Protein AF-A0A523G2G5-F1 (afdb_monomer_lite)

pLDDT: mean 96.26, std 3.82, range [73.06, 98.56]

Secondary structure (DSSP, 8-state):
-PPPSHHHHHHHHHHHHHHHHHHHHHHIIIIIIITTTTSSPPPPHHHHHHHHHSHHHHHHHHHHHHHHHHHHHHHHHH-

Radius of gyration: 16.55 Å; chains: 1; bounding box: 36×21×50 Å

Structure (mmCIF, N/CA/C/O backbone):
data_AF-A0A523G2G5-F1
#
_entry.id   AF-A0A523G2G5-F1
#
loop_
_atom_site.group_PDB
_atom_site.id
_atom_site.type_symbol
_atom_site.label_atom_id
_atom_site.label_alt_id
_atom_site.label_comp_id
_atom_site.label_asym_id
_atom_site.label_entity_id
_atom_site.label_seq_id
_atom_site.pdbx_PDB_ins_code
_atom_site.Cartn_x
_atom_site.Cartn_y
_atom_site.Cartn_z
_atom_site.occupancy
_atom_site.B_iso_or_equiv
_atom_site.auth_seq_id
_atom_site.auth_comp_id
_atom_site.auth_asym_id
_atom_site.auth_atom_id
_atom_site.pdbx_PDB_model_num
ATOM 1 N N . MET A 1 1 ? 19.925 -8.190 -32.859 1.00 73.06 1 MET A N 1
ATOM 2 C CA . MET A 1 1 ? 19.738 -7.636 -31.495 1.00 73.06 1 MET A CA 1
ATOM 3 C C . MET A 1 1 ? 18.464 -8.216 -30.892 1.00 73.06 1 MET A C 1
ATOM 5 O O . MET A 1 1 ? 17.468 -8.282 -31.602 1.00 73.06 1 MET A O 1
ATOM 9 N N . LYS A 1 2 ? 18.476 -8.663 -29.628 1.00 83.62 2 LYS A N 1
ATOM 10 C CA . LYS A 1 2 ? 17.266 -9.152 -28.940 1.00 83.62 2 LYS A CA 1
ATOM 11 C C . LYS A 1 2 ? 16.448 -7.952 -28.451 1.00 83.62 2 LYS A C 1
ATOM 13 O O . LYS A 1 2 ? 17.019 -7.030 -27.876 1.00 83.62 2 LYS A O 1
ATOM 18 N N . LYS A 1 3 ? 15.134 -7.943 -28.697 1.00 85.31 3 LYS A N 1
ATOM 19 C CA . LYS A 1 3 ? 14.245 -6.867 -28.228 1.00 85.31 3 LYS A CA 1
ATOM 20 C C . LYS A 1 3 ? 14.243 -6.840 -26.697 1.00 85.31 3 LYS A C 1
ATOM 22 O O . LYS A 1 3 ? 14.091 -7.888 -26.069 1.00 85.31 3 LYS A O 1
ATOM 27 N N . SER A 1 4 ? 14.424 -5.656 -26.117 1.00 92.19 4 SER A N 1
ATOM 28 C CA . SER A 1 4 ? 14.356 -5.480 -24.667 1.00 92.19 4 SER A CA 1
ATOM 29 C C . SER A 1 4 ? 12.919 -5.654 -24.168 1.00 92.19 4 SER A C 1
ATOM 31 O 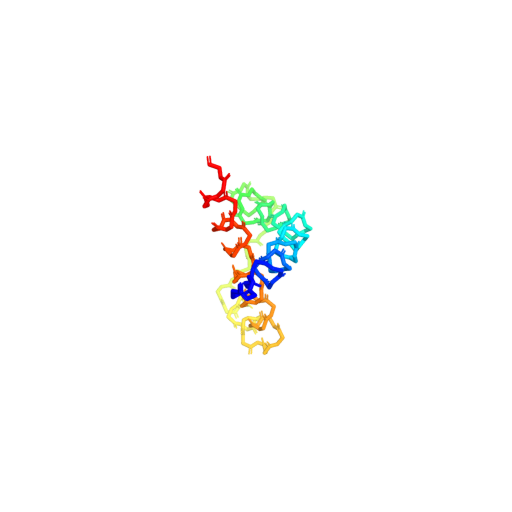O . SER A 1 4 ? 11.973 -5.214 -24.823 1.00 92.19 4 SER A O 1
ATOM 33 N N . ASN A 1 5 ? 12.763 -6.279 -23.001 1.00 95.25 5 ASN A N 1
ATOM 34 C CA . ASN A 1 5 ? 11.498 -6.340 -22.267 1.00 95.25 5 ASN A CA 1
ATOM 35 C C . ASN A 1 5 ? 11.293 -5.125 -21.341 1.00 95.25 5 ASN A C 1
ATOM 37 O O . ASN A 1 5 ? 10.295 -5.074 -20.629 1.00 95.25 5 ASN A O 1
ATOM 41 N N . GLU A 1 6 ? 12.192 -4.140 -21.372 1.00 94.44 6 GLU A N 1
ATOM 42 C CA . GLU A 1 6 ? 12.118 -2.928 -20.549 1.00 94.44 6 GLU A CA 1
ATOM 43 C C . GLU A 1 6 ? 10.776 -2.179 -20.642 1.00 94.44 6 GLU A C 1
ATOM 45 O O . GLU A 1 6 ? 10.247 -1.817 -19.593 1.00 94.44 6 GLU A O 1
ATOM 50 N N . PRO A 1 7 ? 10.137 -2.016 -21.824 1.00 96.56 7 PRO A N 1
ATOM 51 C CA . PRO A 1 7 ? 8.847 -1.325 -21.897 1.00 96.56 7 PRO A CA 1
ATOM 52 C C . PRO A 1 7 ? 7.747 -1.964 -21.035 1.00 96.56 7 PRO A C 1
ATOM 54 O O . PRO A 1 7 ? 6.888 -1.258 -20.514 1.00 96.56 7 PRO A O 1
ATOM 57 N N . PHE A 1 8 ? 7.780 -3.290 -20.852 1.00 96.94 8 PHE A N 1
ATOM 58 C CA . PHE A 1 8 ? 6.829 -3.998 -19.992 1.00 96.94 8 PHE A CA 1
ATOM 59 C C . PHE A 1 8 ? 7.050 -3.656 -18.513 1.00 96.94 8 PHE A C 1
ATOM 61 O O . PHE A 1 8 ? 6.109 -3.295 -17.807 1.00 96.94 8 PHE A O 1
ATOM 68 N N . TRP A 1 9 ? 8.300 -3.715 -18.048 1.00 97.00 9 TRP A N 1
ATOM 69 C CA . TRP A 1 9 ? 8.640 -3.395 -16.659 1.00 97.00 9 TRP A CA 1
ATOM 70 C C . TRP A 1 9 ? 8.441 -1.919 -16.337 1.00 97.00 9 TRP A C 1
ATOM 72 O O . TRP A 1 9 ? 7.995 -1.590 -15.239 1.00 97.00 9 TRP A O 1
ATOM 82 N N . TRP A 1 10 ? 8.718 -1.040 -17.297 1.00 97.56 10 TRP A N 1
ATOM 83 C CA . TRP A 1 10 ? 8.485 0.390 -17.161 1.00 97.56 10 TRP A CA 1
ATOM 84 C C . TRP A 1 10 ? 6.990 0.721 -17.052 1.00 97.56 10 TRP A C 1
ATOM 86 O O . TRP A 1 10 ? 6.604 1.545 -16.226 1.00 97.56 10 TRP A O 1
ATOM 96 N N . ALA A 1 11 ? 6.126 0.032 -17.808 1.00 98.06 11 ALA A N 1
ATOM 97 C CA . ALA A 1 11 ? 4.676 0.198 -17.692 1.00 98.06 11 ALA A CA 1
ATOM 98 C C . ALA A 1 11 ? 4.155 -0.201 -16.298 1.00 98.06 11 ALA A C 1
ATOM 100 O O . ALA A 1 11 ? 3.368 0.536 -15.701 1.00 98.06 11 ALA A O 1
ATOM 101 N N . LEU A 1 12 ? 4.631 -1.326 -15.746 1.00 98.12 12 LEU A N 1
ATOM 102 C CA . LEU A 1 12 ? 4.289 -1.756 -14.383 1.00 98.12 12 LEU A CA 1
ATOM 103 C C . LEU A 1 12 ? 4.805 -0.773 -13.325 1.00 98.12 12 LEU A C 1
ATOM 105 O O . LEU A 1 12 ? 4.086 -0.458 -12.377 1.00 98.12 12 LEU A O 1
ATOM 109 N N . PHE A 1 13 ? 6.018 -0.248 -13.512 1.00 98.31 13 PHE A N 1
ATOM 110 C CA . PHE A 1 13 ? 6.587 0.799 -12.669 1.00 98.31 13 PHE A CA 1
ATOM 111 C C . PHE A 1 13 ? 5.733 2.073 -12.677 1.00 98.31 13 PHE A C 1
ATOM 113 O O . PHE A 1 13 ? 5.414 2.600 -11.608 1.00 98.31 13 PHE A O 1
ATOM 120 N N . GLY A 1 14 ? 5.327 2.546 -13.857 1.00 98.19 14 GLY A N 1
ATOM 121 C CA . GLY A 1 14 ? 4.479 3.728 -14.006 1.00 98.19 14 GLY A CA 1
ATOM 122 C C . GLY A 1 14 ? 3.109 3.542 -13.353 1.00 98.19 14 GLY A C 1
ATOM 123 O O . GLY A 1 14 ? 2.703 4.363 -12.531 1.00 98.19 14 GLY A O 1
ATOM 124 N N . ALA A 1 15 ? 2.428 2.430 -13.650 1.00 98.44 15 ALA A N 1
ATOM 125 C CA . ALA A 1 15 ? 1.122 2.116 -13.070 1.00 98.44 15 ALA A CA 1
ATOM 126 C C . ALA A 1 15 ? 1.184 1.997 -11.539 1.00 98.44 15 ALA A C 1
ATOM 128 O O . ALA A 1 15 ? 0.363 2.587 -10.834 1.00 98.44 15 ALA A O 1
ATOM 129 N N . GLY A 1 16 ? 2.188 1.287 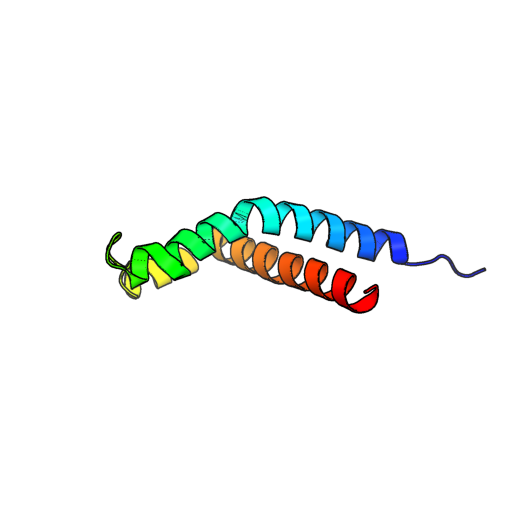-11.017 1.00 98.50 16 GLY A N 1
ATOM 130 C CA . GLY A 1 16 ? 2.398 1.165 -9.579 1.00 98.50 16 GLY A C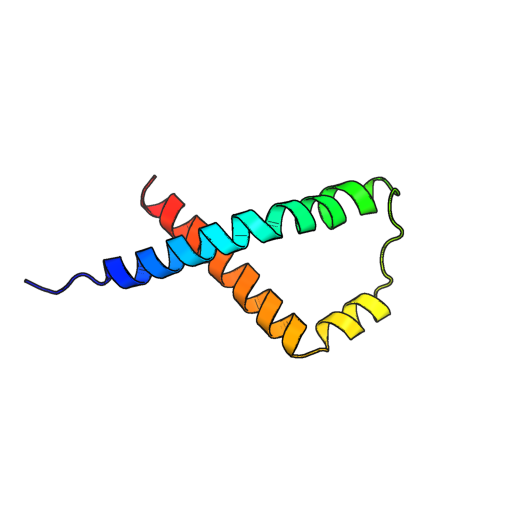A 1
ATOM 131 C C . GLY A 1 16 ? 2.731 2.488 -8.903 1.00 98.50 16 GLY A C 1
ATOM 132 O O . GLY A 1 16 ? 2.255 2.725 -7.796 1.00 98.50 16 GLY A O 1
ATOM 133 N N . GLY A 1 17 ? 3.448 3.383 -9.584 1.00 98.44 17 GLY A N 1
ATOM 134 C CA . GLY A 1 17 ? 3.731 4.726 -9.081 1.00 98.44 17 GLY A CA 1
ATOM 135 C C . GLY A 1 17 ? 2.467 5.560 -8.916 1.00 98.44 17 GLY A C 1
ATOM 136 O O . GLY A 1 17 ? 2.242 6.124 -7.848 1.00 98.44 17 GLY A O 1
ATOM 137 N N . VAL A 1 18 ? 1.606 5.582 -9.937 1.00 98.56 18 VAL A N 1
ATOM 138 C CA . VAL A 1 18 ? 0.334 6.321 -9.898 1.00 98.56 18 VAL A CA 1
ATOM 139 C C . VAL A 1 18 ? -0.588 5.777 -8.809 1.00 98.56 18 VAL A C 1
ATOM 141 O O . VAL A 1 18 ? -1.088 6.544 -7.989 1.00 98.56 18 VAL A O 1
ATOM 144 N N . ILE A 1 19 ? -0.790 4.457 -8.760 1.00 98.12 19 ILE A N 1
ATOM 145 C CA . ILE A 1 19 ? -1.669 3.842 -7.757 1.00 98.12 19 ILE A CA 1
ATOM 146 C C . ILE A 1 19 ? -1.134 4.090 -6.344 1.00 98.12 19 ILE A C 1
ATOM 148 O O . ILE A 1 19 ? -1.900 4.490 -5.467 1.00 98.12 19 ILE A O 1
ATOM 152 N N . SER A 1 20 ? 0.171 3.912 -6.125 1.00 98.12 20 SER A N 1
ATOM 153 C CA . SER A 1 20 ? 0.782 4.163 -4.817 1.00 98.12 20 SER A CA 1
ATOM 154 C C . SER A 1 20 ? 0.609 5.618 -4.395 1.00 98.12 20 SER A C 1
ATOM 156 O O . SER A 1 20 ? 0.196 5.877 -3.268 1.00 98.12 20 SER A O 1
ATOM 158 N N . ALA A 1 21 ? 0.870 6.566 -5.301 1.00 98.31 21 ALA A N 1
ATOM 159 C CA . ALA A 1 21 ? 0.780 7.996 -5.017 1.00 98.31 21 ALA A CA 1
ATOM 160 C C . ALA A 1 21 ? -0.635 8.436 -4.612 1.00 98.31 21 ALA A C 1
ATOM 162 O O . ALA A 1 21 ? -0.779 9.310 -3.761 1.00 98.31 21 ALA A O 1
ATOM 163 N N . LEU A 1 22 ? -1.672 7.825 -5.191 1.00 97.94 22 LEU A N 1
ATOM 164 C CA . LEU A 1 22 ? -3.064 8.166 -4.890 1.00 97.94 22 LEU A CA 1
ATOM 165 C C . LEU A 1 22 ? -3.593 7.462 -3.633 1.00 97.94 22 LEU A C 1
ATOM 167 O O . LEU A 1 22 ? -4.349 8.060 -2.871 1.00 97.94 22 LEU A O 1
ATOM 171 N N . ILE A 1 23 ? -3.221 6.197 -3.412 1.00 98.19 23 ILE A N 1
ATOM 172 C CA . ILE A 1 23 ? -3.866 5.343 -2.402 1.00 98.19 23 ILE A CA 1
ATOM 173 C C . ILE A 1 23 ? -3.064 5.246 -1.101 1.00 98.19 23 ILE A C 1
ATOM 175 O O . ILE A 1 23 ? -3.652 5.280 -0.016 1.00 98.19 23 ILE A O 1
ATOM 179 N N . MET A 1 24 ? -1.732 5.149 -1.172 1.00 97.44 24 MET A N 1
ATOM 180 C CA . MET A 1 24 ? -0.902 4.953 0.023 1.00 97.44 24 MET A CA 1
ATOM 181 C C . MET A 1 24 ? -1.052 6.072 1.061 1.00 97.44 24 MET A C 1
ATOM 183 O O . MET A 1 24 ? -1.144 5.726 2.237 1.00 97.44 24 MET A O 1
ATOM 187 N N . PRO A 1 25 ? -1.150 7.372 0.704 1.00 98.25 25 PRO A N 1
ATOM 188 C CA . PRO A 1 25 ? -1.343 8.423 1.704 1.00 98.25 25 PRO A CA 1
ATOM 189 C C . PRO A 1 25 ? -2.605 8.218 2.545 1.00 98.25 25 PRO A C 1
ATOM 191 O O . PRO A 1 25 ? -2.576 8.396 3.760 1.00 98.25 25 PRO A O 1
ATOM 194 N N . VAL A 1 26 ? -3.698 7.781 1.914 1.00 97.88 26 VAL A N 1
ATOM 195 C CA . VAL A 1 26 ? -4.977 7.535 2.588 1.00 97.88 26 VAL A CA 1
ATOM 196 C C . VAL A 1 26 ? -4.870 6.334 3.527 1.00 97.88 26 VAL A C 1
ATOM 198 O O . VAL A 1 26 ? -5.295 6.411 4.678 1.00 97.88 26 VAL A O 1
ATOM 201 N N . LEU A 1 27 ? -4.255 5.236 3.078 1.00 96.50 27 LEU A N 1
ATOM 202 C CA . LEU A 1 27 ? -4.066 4.048 3.917 1.00 96.50 27 LEU A CA 1
ATOM 203 C C . LEU A 1 27 ? -3.128 4.313 5.098 1.00 96.50 27 LEU A C 1
ATOM 205 O O . LEU A 1 27 ? -3.431 3.903 6.217 1.00 96.50 27 LEU A O 1
ATOM 209 N N . LEU A 1 28 ? -2.026 5.030 4.869 1.00 97.69 28 LEU A N 1
ATOM 210 C CA . LEU A 1 28 ? -1.099 5.436 5.925 1.00 97.69 28 LEU A CA 1
ATOM 211 C C . LEU A 1 28 ? -1.770 6.379 6.922 1.00 97.69 28 LEU A C 1
ATOM 213 O O . LEU A 1 28 ? -1.558 6.237 8.123 1.00 97.69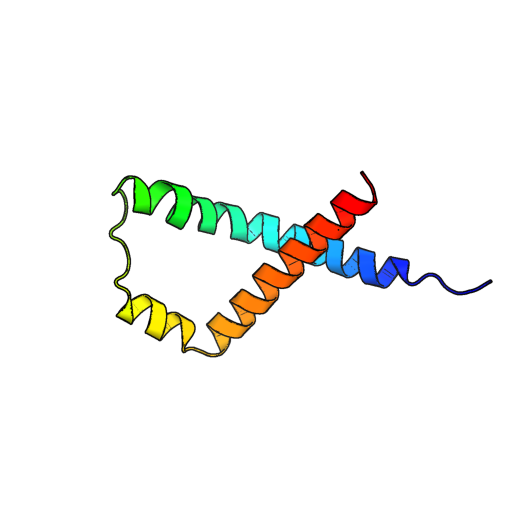 28 LEU A O 1
ATOM 217 N N . PHE A 1 29 ? -2.616 7.296 6.452 1.00 98.06 29 PHE A N 1
ATOM 218 C CA . PHE A 1 29 ? -3.393 8.150 7.338 1.00 98.06 29 PHE A CA 1
ATOM 219 C C . PHE A 1 29 ? -4.326 7.328 8.232 1.00 98.06 29 PHE A C 1
ATOM 221 O O . PHE A 1 29 ? -4.266 7.475 9.448 1.00 98.06 29 PHE A O 1
ATOM 228 N N . PHE A 1 30 ? -5.149 6.434 7.675 1.00 96.31 30 PHE A N 1
ATOM 229 C CA . PHE A 1 30 ? -6.098 5.659 8.482 1.00 96.31 30 PHE A CA 1
ATOM 230 C C . PHE A 1 30 ? -5.405 4.670 9.425 1.00 96.31 30 PHE A C 1
ATOM 232 O O . PHE A 1 30 ? -5.629 4.721 10.633 1.00 96.31 30 PHE A O 1
ATOM 239 N N . PHE A 1 31 ? -4.564 3.785 8.888 1.00 94.69 31 PHE A N 1
ATOM 240 C CA . PHE A 1 31 ? -3.981 2.677 9.651 1.00 94.69 31 PHE A CA 1
ATOM 241 C C . PHE A 1 31 ? -2.713 3.065 10.416 1.00 94.69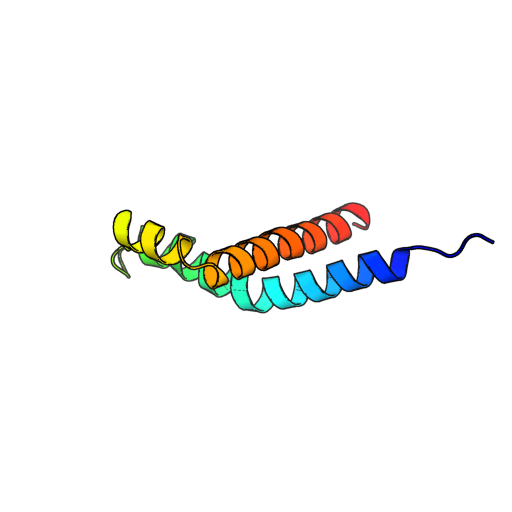 31 PHE A C 1
ATOM 243 O O . PHE A 1 31 ? -2.410 2.448 11.431 1.00 94.69 31 PHE A O 1
ATOM 250 N N . GLY A 1 32 ? -1.971 4.070 9.946 1.00 96.00 32 GLY A N 1
ATOM 251 C CA . GLY A 1 32 ? -0.734 4.525 10.582 1.00 96.00 32 GLY A CA 1
ATOM 252 C C . GLY A 1 32 ? -0.922 5.665 11.582 1.00 96.00 32 GLY A C 1
ATOM 253 O O . GLY A 1 32 ? -0.090 5.805 12.473 1.00 96.00 32 GLY A O 1
ATOM 254 N N . LEU A 1 33 ? -1.990 6.468 11.460 1.00 97.88 33 LEU A N 1
ATOM 255 C CA . LEU A 1 33 ? -2.211 7.646 12.311 1.00 97.88 33 LEU A CA 1
ATOM 256 C C . LEU A 1 33 ? -3.596 7.665 12.965 1.00 97.88 33 LEU A C 1
ATOM 258 O O . LEU A 1 33 ? -3.694 7.574 14.183 1.00 97.88 33 LEU A O 1
ATOM 262 N N . ALA A 1 34 ? -4.670 7.778 12.185 1.00 98.06 34 ALA A N 1
ATOM 263 C CA . ALA A 1 34 ? -5.997 8.098 12.702 1.00 98.06 34 ALA A CA 1
ATOM 264 C C . ALA A 1 34 ? -6.562 7.021 13.642 1.00 98.06 34 ALA A C 1
ATOM 266 O O . ALA A 1 34 ? -7.128 7.365 14.679 1.00 98.06 34 ALA A O 1
ATOM 267 N N . ILE A 1 35 ? -6.395 5.736 13.309 1.00 96.25 35 ILE A N 1
ATOM 268 C CA . ILE A 1 35 ? -6.810 4.628 14.181 1.00 96.25 35 ILE A CA 1
ATOM 269 C C . ILE A 1 35 ? -5.875 4.514 15.404 1.00 96.25 35 ILE A C 1
ATOM 271 O O . ILE A 1 35 ? -6.387 4.576 16.522 1.00 96.25 35 ILE A O 1
ATOM 275 N N . PRO A 1 36 ? -4.532 4.439 15.258 1.00 95.75 36 PRO A N 1
ATOM 276 C CA . PRO A 1 36 ? -3.627 4.359 16.412 1.00 95.75 36 PRO A CA 1
ATOM 277 C C . PRO A 1 36 ? -3.727 5.526 17.403 1.00 95.75 36 PRO A C 1
ATOM 279 O O . PRO A 1 36 ? -3.529 5.333 18.600 1.00 95.75 36 PRO A O 1
ATOM 282 N N . LEU A 1 37 ? -4.035 6.735 16.925 1.00 97.81 37 LEU A N 1
ATOM 283 C CA . LEU A 1 37 ? -4.192 7.931 17.761 1.00 97.81 37 LEU A CA 1
ATOM 284 C C . LEU A 1 37 ? -5.611 8.090 18.334 1.00 97.81 37 LEU A C 1
ATOM 286 O O . LEU A 1 37 ? -5.875 9.062 19.041 1.00 97.81 37 LEU A O 1
ATOM 290 N N . GLY A 1 38 ? -6.531 7.171 18.026 1.00 96.56 38 GLY A N 1
ATOM 291 C CA . GLY A 1 38 ? -7.906 7.196 18.528 1.00 96.56 38 GLY A CA 1
ATOM 292 C C . GLY A 1 38 ? -8.795 8.282 17.912 1.00 96.56 38 GLY A C 1
ATOM 293 O O . GLY A 1 38 ? -9.848 8.589 18.465 1.00 96.56 38 GLY A O 1
ATOM 294 N N . TRP A 1 39 ? -8.406 8.873 16.777 1.00 97.69 39 TRP A N 1
ATOM 295 C CA . TRP A 1 39 ? -9.236 9.846 16.049 1.00 97.69 39 TRP A CA 1
ATOM 296 C C . TRP A 1 39 ? -10.422 9.179 15.353 1.00 97.69 39 TRP A C 1
ATOM 298 O O . TRP A 1 39 ? -11.451 9.812 15.119 1.00 97.69 39 TRP A O 1
ATOM 308 N N . ILE A 1 40 ? -10.264 7.904 14.997 1.00 95.50 40 ILE A N 1
ATOM 309 C CA . ILE A 1 40 ? -11.281 7.077 14.353 1.00 95.50 40 ILE A CA 1
ATOM 310 C C . ILE A 1 40 ? -11.336 5.742 15.084 1.00 95.50 40 ILE A C 1
ATOM 312 O O . ILE A 1 40 ? -10.305 5.130 15.353 1.00 95.50 40 ILE A O 1
ATOM 316 N N . THR A 1 41 ? -12.546 5.273 15.382 1.00 93.69 41 THR A N 1
ATOM 317 C CA . THR A 1 41 ? -12.753 3.946 15.965 1.00 93.69 41 THR A CA 1
ATOM 318 C C . THR A 1 41 ? -12.333 2.864 14.977 1.00 93.69 41 THR A C 1
ATOM 320 O O . THR A 1 41 ? -12.783 2.853 13.828 1.00 93.69 41 THR A O 1
ATOM 323 N N . GLU A 1 42 ? -11.490 1.939 15.432 1.00 91.69 42 GLU A N 1
ATOM 324 C CA . GLU A 1 42 ? -11.069 0.795 14.632 1.00 91.69 42 GLU A CA 1
ATOM 325 C C . GLU A 1 42 ? -12.289 -0.033 14.180 1.00 91.69 42 GLU A C 1
ATOM 327 O O . GLU A 1 42 ? -13.177 -0.332 14.988 1.00 91.69 42 GLU A O 1
ATOM 332 N N . PRO A 1 43 ? -12.375 -0.425 12.897 1.00 89.00 43 PRO A N 1
ATOM 333 C CA . PRO A 1 43 ? -13.361 -1.409 12.482 1.00 89.00 43 PRO A CA 1
ATOM 334 C C . PRO A 1 43 ? -13.044 -2.765 13.130 1.00 89.00 43 PRO A C 1
ATOM 336 O O . PRO A 1 43 ? -11.951 -3.291 12.956 1.00 89.00 43 PRO A O 1
ATOM 339 N N . GLY A 1 44 ? -14.015 -3.358 13.832 1.00 94.00 44 GLY A N 1
ATOM 340 C CA . GLY A 1 44 ? -13.860 -4.695 14.415 1.00 94.00 44 GLY A CA 1
ATOM 341 C C . GLY A 1 44 ? -13.485 -5.765 13.380 1.00 94.00 44 GLY A C 1
ATOM 342 O O . GLY A 1 44 ? -13.770 -5.625 12.183 1.00 94.00 44 GLY A O 1
ATOM 343 N N . TYR A 1 45 ? -12.865 -6.848 13.854 1.00 94.31 45 TYR A N 1
ATOM 344 C CA . TYR A 1 45 ? -12.347 -7.934 13.017 1.00 94.31 45 TYR A CA 1
ATOM 345 C C . TYR A 1 45 ? -13.395 -8.480 12.037 1.00 94.31 45 TYR A C 1
ATOM 347 O O . TYR A 1 45 ? -13.108 -8.625 10.849 1.00 94.31 45 TYR A O 1
ATOM 355 N N . GLU A 1 46 ? -14.627 -8.708 12.493 1.00 96.69 46 GLU A N 1
ATOM 356 C CA . GLU A 1 46 ? -15.708 -9.265 11.674 1.00 96.69 46 GLU A CA 1
ATOM 357 C C . GLU A 1 46 ? -16.066 -8.336 10.509 1.00 96.69 46 GLU A C 1
ATOM 359 O O . GLU A 1 46 ? -16.327 -8.787 9.392 1.00 96.69 46 GLU A O 1
ATOM 364 N N . LYS A 1 47 ? -16.030 -7.017 10.740 1.00 95.00 47 LYS A N 1
ATOM 365 C CA . LYS A 1 47 ? -16.319 -6.019 9.706 1.00 95.00 47 LYS A CA 1
ATOM 366 C C . LYS A 1 47 ? -15.217 -5.995 8.650 1.00 95.00 47 LYS A C 1
ATOM 368 O O . LYS A 1 47 ? -15.521 -5.988 7.458 1.00 95.00 47 LYS A O 1
ATOM 373 N N . LEU A 1 48 ? -13.951 -6.024 9.069 1.00 94.44 48 LEU A N 1
ATOM 374 C CA . LEU A 1 48 ? -12.818 -6.109 8.144 1.00 94.44 48 LEU A CA 1
ATOM 375 C C . LEU A 1 48 ? -12.839 -7.419 7.350 1.00 94.44 48 LEU A C 1
ATOM 377 O O . LEU A 1 48 ? -12.668 -7.401 6.130 1.00 94.44 48 LEU A O 1
ATOM 381 N N . GLN A 1 49 ? -13.112 -8.543 8.012 1.00 96.88 49 GLN A N 1
ATOM 382 C CA . GLN A 1 49 ? -13.232 -9.845 7.366 1.00 96.88 49 GLN A CA 1
ATOM 383 C C . GLN A 1 49 ? -14.355 -9.841 6.318 1.00 96.88 49 GLN A C 1
ATOM 385 O O . GLN A 1 49 ? -14.136 -10.295 5.193 1.00 96.88 49 GLN A O 1
ATOM 390 N N . ALA A 1 50 ? -15.524 -9.278 6.639 1.00 97.19 50 ALA A N 1
ATOM 391 C CA . ALA A 1 50 ? -16.632 -9.141 5.697 1.00 97.19 50 ALA A CA 1
ATOM 392 C C . ALA A 1 50 ? -16.260 -8.261 4.490 1.00 97.19 50 ALA A C 1
ATOM 394 O O . ALA A 1 50 ? -16.579 -8.608 3.353 1.00 97.19 50 ALA A O 1
ATOM 395 N N . MET A 1 51 ? -15.523 -7.164 4.702 1.00 95.88 51 MET A N 1
ATOM 396 C CA . MET A 1 51 ? -15.032 -6.313 3.611 1.00 95.88 51 MET A CA 1
ATOM 397 C C . MET A 1 51 ? -14.044 -7.052 2.703 1.00 95.88 51 MET A C 1
ATOM 399 O O . MET A 1 51 ? -14.146 -6.951 1.480 1.00 95.88 51 MET A O 1
ATOM 403 N N . VAL A 1 52 ? -13.113 -7.818 3.278 1.00 96.75 52 VAL A N 1
ATOM 404 C CA . VAL A 1 52 ? -12.133 -8.628 2.533 1.00 96.75 52 VAL A CA 1
ATOM 405 C C . VAL A 1 52 ? -12.787 -9.843 1.870 1.00 96.75 52 VAL A C 1
ATOM 407 O O . VAL A 1 52 ? -12.256 -10.367 0.894 1.00 96.75 52 VAL A O 1
ATOM 410 N N . ALA A 1 53 ? -13.940 -10.313 2.345 1.00 97.19 53 ALA A N 1
ATOM 411 C CA . ALA A 1 53 ? -14.689 -11.382 1.690 1.00 97.19 53 ALA A CA 1
ATOM 412 C C . ALA A 1 53 ? -15.259 -10.954 0.326 1.00 97.19 53 ALA A C 1
ATOM 414 O O . ALA A 1 53 ? -15.438 -11.805 -0.547 1.00 97.19 53 ALA A O 1
ATOM 415 N N . LEU A 1 54 ? -15.480 -9.652 0.107 1.00 98.19 54 LEU A N 1
ATOM 416 C CA . LEU A 1 54 ? -15.936 -9.128 -1.178 1.00 98.19 54 LEU A CA 1
ATOM 417 C C . LEU A 1 54 ? -14.850 -9.326 -2.258 1.00 98.19 54 LEU A C 1
ATOM 419 O O . LEU A 1 54 ? -13.728 -8.833 -2.095 1.00 98.19 54 LEU A O 1
ATOM 423 N N . PRO A 1 55 ? -15.161 -9.979 -3.397 1.00 97.88 55 PRO A N 1
ATOM 424 C CA . PRO A 1 55 ? -14.181 -10.232 -4.455 1.00 97.88 55 PRO A CA 1
ATOM 425 C C . PRO A 1 55 ? -13.511 -8.961 -4.985 1.00 97.88 55 PRO A C 1
ATOM 427 O O . PRO A 1 55 ? -12.309 -8.958 -5.236 1.00 97.88 55 PRO A O 1
ATOM 430 N N . VAL A 1 56 ? -14.270 -7.866 -5.094 1.00 98.19 56 VAL A N 1
ATOM 431 C CA . VAL A 1 56 ? -13.752 -6.565 -5.541 1.00 98.19 56 VAL A CA 1
ATOM 432 C C . VAL A 1 56 ? -12.659 -6.036 -4.615 1.00 98.19 56 VAL A C 1
ATOM 434 O O . VAL A 1 56 ? -11.620 -5.592 -5.096 1.00 98.19 56 VAL A O 1
ATOM 437 N N . THR A 1 57 ? -12.837 -6.161 -3.297 1.00 97.44 57 THR A N 1
ATOM 438 C CA . THR A 1 57 ? -11.835 -5.749 -2.309 1.00 97.44 57 THR A CA 1
ATOM 439 C C . THR A 1 57 ? -10.574 -6.589 -2.446 1.00 97.44 57 THR A C 1
ATOM 441 O O . THR A 1 57 ? -9.473 -6.050 -2.413 1.00 97.44 57 THR A O 1
ATOM 444 N N . ARG A 1 58 ? -10.702 -7.904 -2.661 1.00 98.00 58 ARG A N 1
ATOM 445 C CA . ARG A 1 58 ? -9.540 -8.787 -2.862 1.00 98.00 58 ARG A CA 1
ATOM 446 C C . ARG A 1 58 ? -8.757 -8.420 -4.112 1.00 98.00 58 ARG A C 1
ATOM 448 O O . ARG A 1 58 ? -7.540 -8.301 -4.042 1.00 98.00 58 ARG A O 1
ATOM 455 N N . VAL A 1 59 ? -9.446 -8.222 -5.236 1.00 98.38 59 VAL A N 1
ATOM 456 C CA . VAL A 1 59 ? -8.808 -7.810 -6.494 1.00 98.38 59 VAL A CA 1
ATOM 457 C C . VAL A 1 59 ? -8.120 -6.462 -6.314 1.00 98.38 59 VAL A C 1
ATOM 459 O O . VAL A 1 59 ? -6.958 -6.324 -6.683 1.00 98.38 59 VAL A O 1
ATOM 462 N N . PHE A 1 60 ? -8.795 -5.501 -5.681 1.00 97.69 6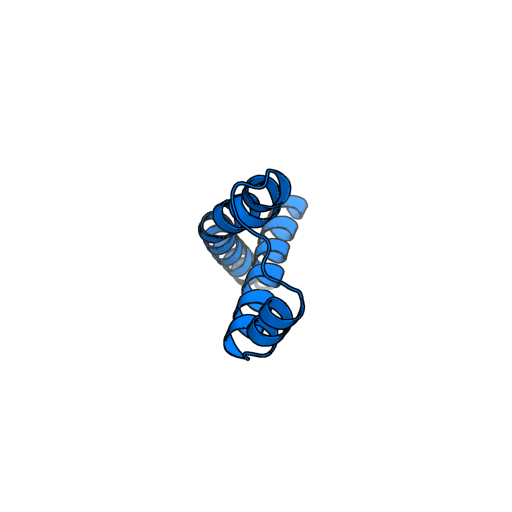0 PHE A N 1
ATOM 463 C CA . PHE A 1 60 ? -8.212 -4.205 -5.356 1.00 97.69 60 PHE A CA 1
ATOM 464 C C . PHE A 1 60 ? -6.935 -4.343 -4.516 1.00 97.69 60 PHE A C 1
ATOM 466 O O . PHE A 1 60 ? -5.912 -3.771 -4.880 1.00 97.69 60 PHE A O 1
ATOM 473 N N . LEU A 1 61 ? -6.963 -5.139 -3.441 1.00 97.56 61 LEU A N 1
ATOM 474 C CA . LEU A 1 61 ? -5.802 -5.366 -2.577 1.00 97.56 61 LEU A CA 1
ATOM 475 C C . LEU A 1 61 ? -4.649 -6.034 -3.331 1.00 97.56 61 LEU A C 1
ATOM 477 O O . LEU A 1 61 ? -3.513 -5.588 -3.205 1.00 97.56 61 LEU A O 1
ATOM 481 N N . VAL A 1 62 ? -4.923 -7.058 -4.144 1.00 98.31 62 VAL A N 1
ATOM 482 C CA . VAL A 1 62 ? -3.894 -7.722 -4.960 1.00 98.31 62 VAL A CA 1
ATOM 483 C C . VAL A 1 62 ? -3.260 -6.728 -5.931 1.00 98.31 62 VAL A C 1
ATOM 485 O O . VAL A 1 62 ? -2.039 -6.614 -5.970 1.00 98.31 62 VAL A O 1
ATOM 488 N N . VAL A 1 63 ? -4.067 -5.960 -6.667 1.00 98.19 63 VAL A N 1
ATOM 489 C CA . VAL A 1 63 ? -3.576 -4.955 -7.621 1.00 98.19 63 VAL A CA 1
ATOM 490 C C . VAL A 1 63 ? -2.741 -3.890 -6.912 1.00 98.19 63 VAL A C 1
ATOM 492 O O . VAL A 1 63 ? -1.623 -3.608 -7.342 1.00 98.19 63 VAL A O 1
ATOM 495 N N . LEU A 1 64 ? -3.247 -3.333 -5.811 1.00 98.31 64 LEU A N 1
ATOM 496 C CA . LEU A 1 64 ? -2.558 -2.308 -5.034 1.00 98.31 64 LEU A CA 1
ATOM 497 C C . LEU A 1 64 ? -1.219 -2.817 -4.494 1.00 98.31 64 LEU A C 1
ATOM 499 O O . LEU A 1 64 ? -0.196 -2.163 -4.696 1.00 98.31 64 LEU A O 1
ATOM 503 N N . ILE A 1 65 ? -1.214 -3.976 -3.831 1.00 98.25 65 ILE A N 1
ATOM 504 C CA . ILE A 1 65 ? -0.012 -4.537 -3.207 1.00 98.25 65 ILE A CA 1
ATOM 505 C C . ILE A 1 65 ? 1.008 -4.901 -4.287 1.00 98.25 65 ILE A C 1
ATOM 507 O O . ILE A 1 65 ? 2.154 -4.459 -4.223 1.00 98.25 65 ILE A O 1
ATOM 511 N N . SER A 1 66 ? 0.603 -5.658 -5.310 1.00 98.50 66 SER A N 1
ATOM 512 C CA . SER A 1 66 ? 1.518 -6.099 -6.363 1.00 98.50 66 SER A CA 1
ATOM 513 C C . SER A 1 66 ? 2.115 -4.928 -7.141 1.00 98.50 66 SER A C 1
ATOM 515 O O . SER A 1 66 ? 3.326 -4.905 -7.354 1.00 98.50 66 SER A O 1
ATOM 517 N N . LEU A 1 67 ? 1.312 -3.936 -7.542 1.00 98.50 67 LEU A N 1
ATOM 518 C CA . LEU A 1 67 ? 1.823 -2.806 -8.318 1.00 98.50 67 LEU A CA 1
ATOM 519 C C . LEU A 1 67 ? 2.689 -1.862 -7.475 1.00 98.50 67 LEU A C 1
ATOM 521 O O . LEU A 1 67 ? 3.713 -1.398 -7.975 1.00 98.50 67 LEU A O 1
ATOM 525 N N . SER A 1 68 ? 2.362 -1.642 -6.197 1.00 98.31 68 SER A N 1
ATOM 526 C CA . SER A 1 68 ? 3.233 -0.889 -5.278 1.00 98.31 68 SER A CA 1
ATOM 527 C C . SER A 1 68 ? 4.608 -1.552 -5.135 1.00 98.31 68 SER A C 1
ATOM 529 O O . SER A 1 68 ? 5.641 -0.888 -5.235 1.00 98.31 68 SER A O 1
ATOM 531 N N . LEU A 1 69 ? 4.635 -2.880 -4.973 1.00 98.38 69 LEU A N 1
ATOM 532 C CA . LEU A 1 69 ? 5.880 -3.644 -4.865 1.00 98.38 69 LEU A CA 1
ATOM 533 C C . LEU A 1 69 ? 6.682 -3.640 -6.171 1.00 98.38 69 LEU A C 1
ATOM 535 O O . LEU A 1 69 ? 7.901 -3.495 -6.131 1.00 98.38 69 LEU A O 1
ATOM 539 N N . LEU A 1 70 ? 6.022 -3.755 -7.326 1.00 98.44 70 LEU A N 1
ATOM 540 C CA . LEU A 1 70 ? 6.680 -3.677 -8.635 1.00 98.44 70 LEU A CA 1
ATOM 541 C C . LEU A 1 70 ? 7.272 -2.287 -8.896 1.00 98.44 70 LEU A C 1
ATOM 543 O O . LEU A 1 70 ? 8.385 -2.188 -9.413 1.00 98.44 70 LEU A O 1
ATOM 547 N N . HIS A 1 71 ? 6.567 -1.223 -8.504 1.00 98.38 71 HIS A N 1
ATOM 548 C CA . HIS A 1 71 ? 7.089 0.139 -8.565 1.00 98.38 71 HIS A CA 1
ATOM 549 C C . HIS A 1 71 ? 8.358 0.290 -7.723 1.00 98.38 71 HIS A C 1
ATOM 551 O O . HIS A 1 71 ? 9.378 0.770 -8.224 1.00 98.38 71 HIS A O 1
ATOM 557 N N . TRP A 1 72 ? 8.315 -0.166 -6.468 1.00 98.25 72 TRP A N 1
ATOM 558 C CA . TRP A 1 72 ? 9.476 -0.136 -5.583 1.00 98.25 72 TRP A CA 1
ATOM 559 C C . TRP A 1 72 ? 10.637 -0.973 -6.129 1.00 98.25 72 TRP A C 1
ATOM 561 O O . TRP A 1 72 ? 11.751 -0.467 -6.218 1.00 98.25 72 TRP A O 1
ATOM 571 N N . ALA A 1 73 ? 10.387 -2.211 -6.559 1.00 98.25 73 ALA A N 1
ATOM 572 C CA . ALA A 1 73 ? 11.424 -3.108 -7.066 1.00 98.25 73 ALA A CA 1
ATOM 573 C C . ALA A 1 73 ? 12.112 -2.550 -8.320 1.00 98.25 73 ALA A C 1
ATOM 575 O O . ALA A 1 73 ? 13.332 -2.652 -8.455 1.00 98.25 73 ALA A O 1
ATOM 576 N N . HIS A 1 74 ? 11.348 -1.924 -9.223 1.00 97.62 74 HIS A N 1
ATOM 577 C CA . HIS A 1 74 ? 11.916 -1.239 -10.380 1.00 97.62 74 HIS A CA 1
ATOM 578 C C . HIS A 1 74 ? 12.814 -0.081 -9.931 1.00 97.62 74 HIS A C 1
ATOM 580 O O . HIS A 1 74 ? 13.958 -0.013 -10.364 1.00 97.62 74 HIS A O 1
ATOM 586 N N . ARG A 1 75 ? 12.354 0.791 -9.019 1.00 96.69 75 ARG A N 1
ATOM 587 C CA . ARG A 1 75 ? 13.194 1.879 -8.481 1.00 96.69 75 ARG A CA 1
ATOM 588 C C . ARG A 1 75 ? 14.465 1.335 -7.850 1.00 96.69 75 ARG A C 1
ATOM 590 O O . ARG A 1 75 ? 15.534 1.763 -8.249 1.00 96.69 75 ARG A O 1
ATOM 597 N N . PHE A 1 76 ? 14.336 0.358 -6.957 1.00 97.62 76 PHE A N 1
ATOM 598 C CA . PHE A 1 76 ? 15.449 -0.245 -6.231 1.00 97.62 76 PHE A CA 1
ATOM 599 C C . PHE A 1 76 ? 16.509 -0.848 -7.157 1.00 97.62 76 PHE A C 1
ATOM 601 O O . PHE A 1 76 ? 17.694 -0.775 -6.871 1.00 97.62 76 PHE A O 1
ATOM 608 N N . ARG A 1 77 ? 16.102 -1.436 -8.286 1.00 96.06 77 ARG A N 1
ATOM 609 C CA . ARG A 1 77 ? 17.038 -1.987 -9.273 1.00 96.06 77 ARG A CA 1
ATOM 610 C C . ARG A 1 77 ? 17.863 -0.914 -9.996 1.00 96.06 77 ARG A C 1
ATOM 612 O O . ARG A 1 77 ? 18.971 -1.217 -10.433 1.00 96.06 77 ARG A O 1
ATOM 619 N N . PHE A 1 78 ? 17.295 0.271 -10.213 1.00 93.62 78 PHE A N 1
ATOM 620 C CA . PHE A 1 78 ? 17.885 1.328 -11.045 1.00 93.62 78 PHE A CA 1
ATOM 621 C C . PHE A 1 78 ? 18.389 2.543 -10.246 1.00 93.62 78 PHE A C 1
ATOM 623 O O . PHE A 1 78 ? 18.875 3.497 -10.855 1.00 93.62 78 PHE A O 1
ATOM 630 N N . THR A 1 79 ? 18.265 2.522 -8.918 1.00 89.38 79 THR A N 1
ATOM 631 C CA . THR A 1 79 ? 18.948 3.425 -7.976 1.00 89.38 79 THR A CA 1
ATOM 632 C C . THR A 1 79 ? 20.193 2.757 -7.429 1.00 89.38 79 THR A C 1
ATOM 634 O O . THR A 1 79 ? 21.253 3.412 -7.441 1.00 89.38 79 THR A O 1
#

Foldseek 3Di:
DDDDPVVVLVVLLVLLVVLCVPPVVVVCCVVVPCPVVVVDPDDDPVRVVVQCVDPVSVVVVCSNVVSVVSNVVVVVVVD

Sequence (79 aa):
MKKSNEPFWWALFGAGGVISALIMPVLLFFFGLAIPLGWITEPGYEKLQAMVALPVTRVFLVVLISLSLLHWAHRFRFT